Protein AF-A0A972D399-F1 (afdb_monomer_lite)

pLDDT: mean 90.53, std 11.41, range [50.94, 98.5]

Radius of gyration: 13.77 Å; chains: 1; bounding box: 33×28×39 Å

Secondary structure (DSSP, 8-state):
---GGGGHHHHHS-EETTSS--TTSSS-TTSHHHHHHHHHTT-EE--------

Foldseek 3Di:
DDDPVVCCCVVPFAEQEQAQADPPPPRDRVDPVSPVVCVVVVHHYDHDDDDDD

Structure (mmCIF, N/CA/C/O backbone):
data_AF-A0A972D399-F1
#
_entry.id   AF-A0A972D399-F1
#
loop_
_atom_site.group_PDB
_atom_site.id
_atom_site.type_symbol
_atom_site.label_atom_id
_atom_site.label_alt_id
_atom_site.label_comp_id
_atom_site.label_asym_id
_atom_site.label_entity_id
_atom_site.label_seq_id
_atom_site.pdbx_PDB_ins_code
_atom_site.Cartn_x
_atom_site.Cartn_y
_atom_site.Cartn_z
_atom_site.occupancy
_atom_site.B_iso_or_equiv
_atom_site.auth_seq_id
_atom_site.auth_comp_id
_atom_site.auth_asym_id
_atom_site.auth_atom_id
_atom_site.pdbx_PDB_model_num
ATOM 1 N N . MET A 1 1 ? 22.092 18.931 -16.335 1.00 50.94 1 MET A N 1
ATOM 2 C CA . MET A 1 1 ? 20.791 18.487 -16.876 1.00 50.94 1 MET A CA 1
ATOM 3 C C . MET A 1 1 ? 20.637 17.035 -16.476 1.00 50.94 1 MET A C 1
ATOM 5 O O . MET A 1 1 ? 21.544 16.264 -16.752 1.00 50.94 1 MET A O 1
ATOM 9 N N . SER A 1 2 ? 19.605 16.711 -15.702 1.00 63.38 2 SER A N 1
ATOM 10 C CA . SER A 1 2 ? 19.355 15.356 -15.201 1.00 63.38 2 SER A CA 1
ATOM 11 C C . SER A 1 2 ? 19.082 14.403 -16.363 1.00 63.38 2 SER A C 1
ATOM 13 O O . SER A 1 2 ? 18.289 14.731 -17.243 1.00 63.38 2 SER A O 1
ATOM 15 N N . ASP A 1 3 ? 19.755 13.255 -16.356 1.00 73.19 3 ASP A N 1
ATOM 16 C CA . ASP A 1 3 ? 19.555 12.169 -17.313 1.00 73.19 3 ASP A CA 1
ATOM 17 C C . ASP A 1 3 ? 18.071 11.741 -17.329 1.00 73.19 3 ASP A C 1
ATOM 19 O O . ASP A 1 3 ? 17.558 11.333 -16.283 1.00 73.19 3 ASP A O 1
ATOM 23 N N . PRO A 1 4 ? 17.360 11.838 -18.470 1.00 64.69 4 PRO A N 1
ATOM 24 C CA . PRO A 1 4 ? 15.972 11.395 -18.596 1.00 64.69 4 PRO A CA 1
ATOM 25 C C . PRO A 1 4 ? 15.761 9.922 -18.218 1.00 64.69 4 PRO A C 1
ATOM 27 O O . PRO A 1 4 ? 14.674 9.564 -17.765 1.00 64.69 4 PRO A O 1
ATOM 30 N N . ALA A 1 5 ? 16.793 9.077 -18.338 1.00 64.50 5 ALA A N 1
ATOM 31 C CA . ALA A 1 5 ? 16.730 7.683 -17.902 1.00 64.50 5 ALA A CA 1
ATOM 32 C C . ALA A 1 5 ? 16.474 7.550 -16.389 1.00 64.50 5 ALA A C 1
ATOM 34 O O . ALA A 1 5 ? 15.891 6.565 -15.941 1.00 64.50 5 ALA A O 1
ATOM 35 N N . ASN A 1 6 ? 16.826 8.568 -15.599 1.00 73.56 6 ASN A N 1
ATOM 36 C CA . ASN A 1 6 ? 16.685 8.573 -14.143 1.00 73.56 6 ASN A CA 1
ATOM 37 C C . ASN A 1 6 ? 15.218 8.668 -13.664 1.00 73.56 6 ASN A C 1
ATOM 39 O O . ASN A 1 6 ? 14.924 8.430 -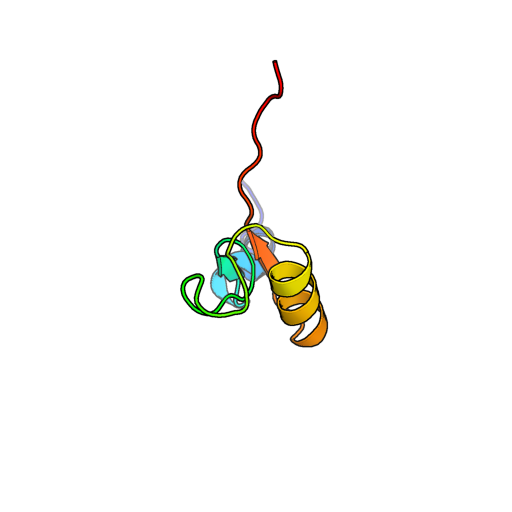12.497 1.00 73.56 6 ASN A O 1
ATOM 43 N N . LEU A 1 7 ? 14.273 8.990 -14.556 1.00 79.56 7 LEU A N 1
ATOM 44 C CA . LEU A 1 7 ? 12.837 9.046 -14.241 1.00 79.56 7 LEU A CA 1
ATOM 45 C C . LEU A 1 7 ? 12.031 7.907 -14.875 1.00 79.56 7 LEU A C 1
ATOM 47 O O . LEU A 1 7 ? 10.813 7.855 -14.713 1.00 79.56 7 LEU A O 1
ATOM 51 N N . ALA A 1 8 ? 12.685 6.975 -15.576 1.00 79.62 8 ALA A N 1
ATOM 52 C CA . ALA A 1 8 ? 12.002 5.879 -16.260 1.00 79.62 8 ALA A CA 1
ATOM 53 C C . ALA A 1 8 ? 11.170 5.007 -15.301 1.00 79.62 8 ALA A C 1
ATOM 55 O O . ALA A 1 8 ? 10.120 4.504 -15.696 1.00 79.62 8 ALA A O 1
ATOM 56 N N . TRP A 1 9 ? 11.597 4.879 -14.039 1.00 76.69 9 TRP A N 1
ATOM 57 C CA . TRP A 1 9 ? 10.865 4.157 -12.994 1.00 76.69 9 TRP A CA 1
ATOM 58 C C . TRP A 1 9 ? 9.519 4.809 -12.643 1.00 76.69 9 TRP A C 1
ATOM 60 O O . TRP A 1 9 ? 8.588 4.106 -12.273 1.00 76.69 9 TRP A O 1
ATOM 70 N N . LEU A 1 10 ? 9.398 6.133 -12.784 1.00 74.69 10 LEU A N 1
ATOM 71 C CA . LEU A 1 10 ? 8.178 6.873 -12.452 1.00 74.69 10 LEU A CA 1
ATOM 72 C C . LEU A 1 10 ? 7.117 6.739 -13.553 1.00 74.69 10 LEU A C 1
ATOM 74 O O . LEU A 1 10 ? 5.925 6.796 -13.278 1.00 74.69 10 LEU A O 1
ATOM 78 N N . GLN A 1 11 ? 7.546 6.582 -14.807 1.00 77.56 11 GLN A N 1
ATOM 79 C CA . GLN A 1 11 ? 6.641 6.519 -15.960 1.00 77.56 11 GLN A CA 1
ATOM 80 C C . GLN A 1 11 ? 6.198 5.096 -16.306 1.00 77.56 11 GLN A C 1
ATOM 82 O O . GLN A 1 11 ? 5.155 4.926 -16.932 1.00 77.56 11 GLN A O 1
ATOM 87 N N . ASN A 1 12 ? 6.986 4.085 -15.929 1.00 80.25 12 ASN A N 1
ATOM 88 C CA . ASN A 1 12 ? 6.798 2.715 -16.413 1.00 80.25 12 ASN A CA 1
ATOM 89 C C . ASN A 1 12 ? 6.520 1.687 -15.307 1.00 80.25 12 ASN A C 1
ATOM 91 O O . ASN A 1 12 ? 6.324 0.515 -15.623 1.00 80.25 12 ASN A O 1
ATOM 95 N N . THR A 1 13 ? 6.486 2.098 -14.036 1.00 80.31 13 THR A N 1
ATOM 96 C CA . THR A 1 13 ? 6.231 1.197 -12.904 1.00 80.31 13 THR A CA 1
ATOM 97 C C . THR A 1 13 ? 4.973 1.624 -12.159 1.00 80.31 13 THR A C 1
ATOM 99 O O . THR A 1 13 ? 4.761 2.808 -11.906 1.00 80.31 13 THR A O 1
ATOM 102 N N . LEU A 1 14 ? 4.133 0.654 -11.790 1.00 89.69 14 LEU A N 1
ATOM 103 C CA . LEU A 1 14 ? 2.978 0.905 -10.931 1.00 89.69 14 LEU A CA 1
ATOM 104 C C . LEU A 1 14 ? 3.442 1.278 -9.518 1.00 89.69 14 LEU A C 1
ATOM 106 O O . LEU A 1 14 ? 4.310 0.619 -8.939 1.00 89.69 14 LEU A O 1
ATOM 110 N N . ILE A 1 15 ? 2.826 2.324 -8.9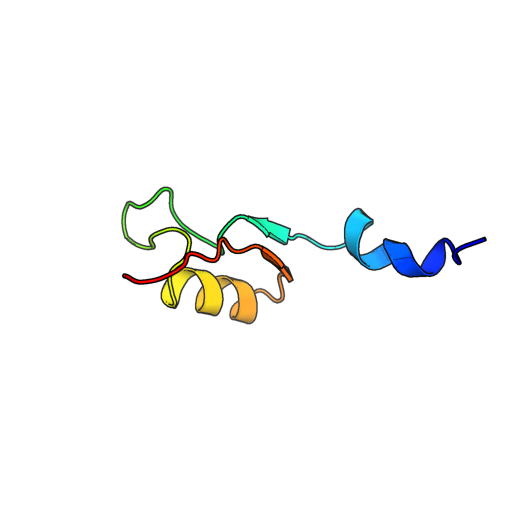70 1.00 94.50 15 ILE A N 1
ATOM 111 C CA . ILE A 1 15 ? 3.051 2.789 -7.602 1.00 94.50 15 ILE A CA 1
ATOM 112 C C . ILE A 1 15 ? 1.772 2.5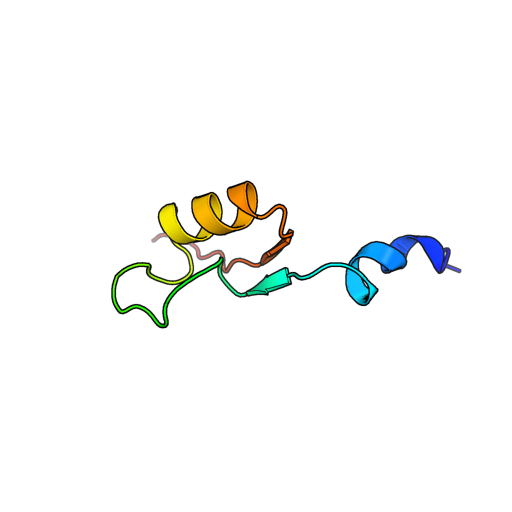31 -6.809 1.00 94.50 15 ILE A C 1
ATOM 114 O O . ILE A 1 15 ? 0.710 3.058 -7.143 1.00 94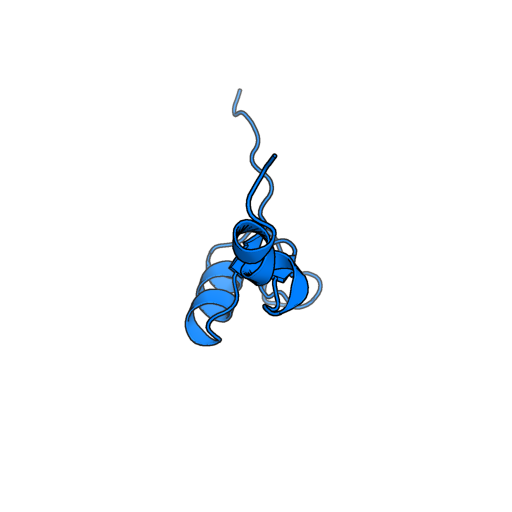.50 15 ILE A O 1
ATOM 118 N N . ALA A 1 16 ? 1.875 1.702 -5.776 1.00 96.31 16 ALA A N 1
ATOM 119 C CA . ALA A 1 16 ? 0.809 1.446 -4.825 1.00 96.31 16 ALA A CA 1
ATOM 120 C C . ALA A 1 16 ? 0.703 2.644 -3.869 1.00 96.31 16 ALA A C 1
ATOM 122 O O . ALA A 1 16 ? 1.540 2.823 -2.982 1.00 96.31 16 ALA A O 1
ATOM 123 N N . HIS A 1 17 ? -0.297 3.491 -4.111 1.00 96.75 17 HIS A N 1
ATOM 124 C CA . HIS A 1 17 ? -0.582 4.681 -3.314 1.00 96.75 17 HIS A CA 1
ATOM 125 C C . HIS A 1 17 ? -1.035 4.271 -1.911 1.00 96.75 17 HIS A C 1
ATOM 127 O O . HIS A 1 17 ? -2.065 3.615 -1.778 1.00 96.75 17 HIS A O 1
ATOM 133 N N . ARG A 1 18 ? -0.262 4.642 -0.885 1.00 98.00 18 ARG A N 1
ATOM 134 C CA . ARG A 1 18 ? -0.451 4.238 0.519 1.00 98.00 18 ARG A CA 1
ATOM 135 C C . ARG A 1 18 ? -0.447 2.721 0.736 1.00 98.00 18 ARG A C 1
ATOM 137 O O . ARG A 1 18 ? -1.128 2.206 1.625 1.00 98.00 18 ARG A O 1
ATOM 144 N N . GLY A 1 19 ? 0.336 1.999 -0.064 1.00 98.19 19 GLY A N 1
ATOM 145 C CA . GLY A 1 19 ? 0.317 0.535 -0.132 1.00 98.19 19 GLY A CA 1
ATOM 146 C C . GLY A 1 19 ? -0.818 -0.009 -1.007 1.00 98.19 19 GLY A C 1
ATOM 147 O O . GLY A 1 19 ? -1.605 0.735 -1.581 1.00 98.19 19 GLY A O 1
ATOM 148 N N . LEU A 1 20 ? -0.889 -1.328 -1.176 1.00 97.88 20 LEU A N 1
ATOM 149 C CA . LEU A 1 20 ? -1.956 -1.967 -1.941 1.00 97.88 20 LEU A CA 1
ATOM 150 C C . LEU A 1 20 ? -3.106 -2.349 -1.008 1.00 97.88 20 LEU A C 1
ATOM 152 O O . LEU A 1 20 ? -3.034 -3.356 -0.316 1.00 97.88 20 LEU A O 1
ATOM 156 N N . HIS A 1 21 ? -4.154 -1.531 -0.983 1.00 97.50 21 HIS A N 1
ATOM 157 C CA . HIS A 1 21 ? -5.227 -1.614 0.010 1.00 97.50 21 HIS A CA 1
ATOM 158 C C . HIS A 1 21 ? -6.620 -1.754 -0.635 1.00 97.50 21 HIS A C 1
ATOM 160 O O . HIS A 1 21 ? -6.770 -1.625 -1.852 1.00 97.50 21 HIS A O 1
ATOM 166 N N . ASP A 1 22 ? -7.654 -2.030 0.170 1.00 96.56 22 ASP A N 1
ATOM 167 C CA . ASP A 1 22 ? -9.027 -2.300 -0.303 1.00 96.56 22 ASP A CA 1
ATOM 168 C C . ASP A 1 22 ? -10.055 -1.243 0.144 1.00 96.56 22 ASP A C 1
ATOM 170 O O . ASP A 1 22 ? -11.195 -1.559 0.495 1.00 96.56 22 ASP A O 1
ATOM 174 N N . ASP A 1 23 ? -9.649 0.031 0.108 1.00 93.44 23 ASP A N 1
ATOM 175 C CA . ASP A 1 23 ? -10.394 1.174 0.665 1.00 93.44 23 ASP A CA 1
ATOM 176 C C . ASP A 1 23 ? -10.757 0.995 2.150 1.00 93.44 23 ASP A C 1
ATOM 178 O O . ASP A 1 23 ? -11.850 1.359 2.590 1.00 93.44 23 ASP A O 1
ATOM 182 N N . ASN A 1 24 ? -9.832 0.433 2.935 1.00 91.62 24 ASN A N 1
ATOM 183 C CA . ASN A 1 24 ? -9.990 0.212 4.374 1.00 91.62 24 ASN A CA 1
ATOM 184 C C . ASN A 1 24 ? -11.146 -0.743 4.741 1.00 91.62 24 ASN A C 1
ATOM 186 O O . ASN A 1 24 ? -11.731 -0.611 5.818 1.00 91.62 24 ASN A O 1
ATOM 190 N N . LYS A 1 25 ? -11.481 -1.714 3.879 1.00 94.62 25 LYS A N 1
ATOM 191 C CA . LYS A 1 25 ? -12.477 -2.753 4.198 1.00 94.62 25 LYS A CA 1
ATOM 192 C C . LYS A 1 25 ? -11.860 -3.859 5.052 1.00 94.62 25 LYS A C 1
ATOM 194 O O . LYS A 1 25 ? -12.395 -4.167 6.113 1.00 94.62 25 LYS A O 1
ATOM 199 N N . ASN A 1 26 ? -10.747 -4.435 4.604 1.00 96.19 26 ASN A N 1
ATOM 200 C CA . ASN A 1 26 ? -9.999 -5.488 5.303 1.00 96.19 26 ASN A CA 1
ATOM 201 C C . ASN A 1 26 ? -8.496 -5.201 5.352 1.00 96.19 26 ASN A C 1
ATOM 203 O O . ASN A 1 26 ? -7.837 -5.586 6.314 1.00 96.19 26 ASN A O 1
ATOM 207 N N . VAL A 1 27 ? -7.966 -4.527 4.331 1.00 97.56 27 VAL A N 1
ATOM 208 C CA . VAL A 1 27 ? -6.567 -4.122 4.211 1.00 97.56 27 VAL A CA 1
ATOM 209 C C . VAL A 1 27 ? -6.535 -2.596 4.257 1.00 97.56 27 VAL A C 1
ATOM 211 O O . VAL A 1 27 ? -6.878 -1.952 3.262 1.00 97.56 27 VAL A O 1
ATOM 214 N N . PRO A 1 28 ? -6.189 -1.990 5.408 1.00 98.00 28 PRO A N 1
ATOM 215 C CA . PRO A 1 28 ? -6.131 -0.541 5.528 1.00 98.00 28 PRO A CA 1
ATOM 216 C C . PRO A 1 28 ? -4.986 0.075 4.722 1.00 98.00 28 PRO A C 1
ATOM 218 O O . PRO A 1 28 ? -3.924 -0.529 4.586 1.00 98.00 28 PRO A O 1
ATOM 221 N N . GLU A 1 29 ? -5.163 1.299 4.240 1.00 98.25 29 GLU A N 1
ATOM 222 C CA . GLU A 1 29 ? -4.069 2.103 3.688 1.00 98.25 29 GLU A CA 1
ATOM 223 C C . GLU A 1 29 ? -3.006 2.406 4.759 1.00 98.25 29 GLU A C 1
ATOM 225 O O . GLU A 1 29 ? -3.291 2.383 5.960 1.00 98.25 29 GLU A O 1
ATOM 230 N N . ASN A 1 30 ? -1.774 2.703 4.335 1.00 98.25 30 ASN A N 1
ATOM 231 C CA . ASN A 1 30 ? -0.639 2.998 5.220 1.00 98.25 30 ASN A CA 1
ATOM 232 C C . ASN A 1 30 ? -0.427 1.935 6.322 1.00 98.25 30 ASN A C 1
ATOM 234 O O . ASN A 1 30 ? -0.101 2.253 7.468 1.00 98.25 30 ASN A O 1
ATOM 238 N N . SER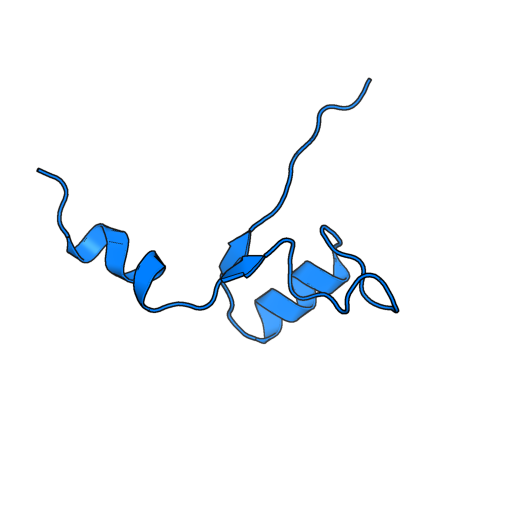 A 1 31 ? -0.628 0.658 5.987 1.00 98.25 31 SER A N 1
ATOM 239 C CA . SER A 1 31 ? -0.538 -0.462 6.926 1.00 98.25 31 SER A CA 1
ATOM 240 C C . SER A 1 31 ? 0.444 -1.531 6.451 1.00 98.25 31 SER A C 1
ATOM 242 O O . SER A 1 31 ? 0.712 -1.656 5.257 1.00 98.25 31 SER A O 1
ATOM 244 N N . LEU A 1 32 ? 0.963 -2.335 7.388 1.00 98.44 32 LEU A N 1
ATOM 245 C CA . LEU A 1 32 ? 1.878 -3.433 7.058 1.00 98.44 32 LEU A CA 1
ATOM 246 C C . LEU A 1 32 ? 1.279 -4.418 6.035 1.00 98.44 32 LEU A C 1
ATOM 248 O O . LEU A 1 32 ? 1.966 -4.673 5.050 1.00 98.44 32 LEU A O 1
ATOM 252 N N . PRO A 1 33 ? 0.016 -4.883 6.162 1.00 98.31 33 PRO A N 1
ATOM 253 C CA . PRO A 1 33 ? -0.581 -5.757 5.149 1.00 98.31 33 PRO A CA 1
ATOM 254 C C . PRO A 1 33 ? -0.642 -5.128 3.750 1.00 98.31 33 PRO A C 1
ATOM 256 O O . PRO A 1 33 ? -0.343 -5.791 2.764 1.00 98.31 33 PRO A O 1
ATOM 259 N N . ALA A 1 34 ? -0.952 -3.829 3.644 1.00 98.50 34 ALA A N 1
ATOM 260 C CA . ALA A 1 34 ? -0.964 -3.144 2.348 1.00 98.50 34 ALA A CA 1
ATOM 261 C C . ALA A 1 34 ? 0.437 -3.060 1.717 1.00 98.50 34 ALA A C 1
ATOM 263 O O . ALA A 1 34 ? 0.586 -3.086 0.493 1.00 98.50 34 ALA A O 1
ATOM 264 N N . PHE A 1 35 ? 1.478 -2.941 2.542 1.00 98.50 35 PHE A N 1
ATOM 265 C CA . PHE A 1 35 ? 2.862 -2.933 2.077 1.00 98.50 35 PHE A CA 1
ATOM 266 C C . PHE A 1 35 ? 3.340 -4.331 1.680 1.00 98.50 35 PHE A C 1
ATOM 268 O O . PHE A 1 35 ? 3.999 -4.468 0.652 1.00 98.50 35 PHE A O 1
ATOM 275 N N . GLU A 1 36 ? 2.977 -5.362 2.443 1.00 98.44 36 GLU A N 1
ATOM 276 C CA . GLU A 1 36 ? 3.260 -6.765 2.119 1.00 98.44 36 GLU A CA 1
ATOM 277 C C . GLU A 1 36 ? 2.653 -7.146 0.761 1.00 98.44 36 GLU A C 1
ATOM 279 O O . GLU A 1 36 ? 3.381 -7.581 -0.132 1.00 98.44 36 GLU A O 1
ATOM 284 N N . ASP A 1 37 ? 1.372 -6.844 0.542 1.00 97.38 37 ASP A N 1
ATOM 285 C CA . ASP A 1 37 ? 0.676 -7.102 -0.725 1.00 97.38 37 ASP A CA 1
ATOM 286 C C . ASP A 1 37 ? 1.321 -6.377 -1.925 1.00 97.38 37 ASP A C 1
ATOM 288 O O . ASP A 1 37 ? 1.352 -6.895 -3.049 1.00 97.38 37 ASP A O 1
ATOM 292 N N . ALA A 1 38 ? 1.834 -5.160 -1.712 1.00 97.44 38 ALA A N 1
ATOM 293 C CA . ALA A 1 38 ? 2.548 -4.407 -2.740 1.00 97.44 38 ALA A CA 1
ATOM 294 C C . ALA A 1 38 ? 3.924 -5.023 -3.053 1.00 97.44 38 ALA A C 1
ATOM 296 O O . ALA A 1 38 ? 4.294 -5.110 -4.228 1.00 97.44 38 ALA A O 1
ATOM 297 N N . ILE A 1 39 ? 4.651 -5.495 -2.032 1.00 97.31 39 ILE A N 1
ATOM 298 C CA . ILE A 1 39 ? 5.933 -6.201 -2.188 1.00 97.31 39 ILE A CA 1
ATOM 299 C C . ILE A 1 39 ? 5.732 -7.501 -2.967 1.00 97.31 39 ILE A C 1
ATOM 301 O O . ILE A 1 39 ? 6.466 -7.750 -3.924 1.00 97.31 39 ILE A O 1
ATOM 305 N N . GLU A 1 40 ? 4.725 -8.302 -2.613 1.00 97.44 40 GLU A N 1
ATOM 306 C CA . GLU A 1 40 ? 4.432 -9.573 -3.288 1.00 97.44 40 GLU A CA 1
ATOM 307 C C . GLU A 1 40 ? 4.146 -9.392 -4.784 1.00 97.44 40 GLU A C 1
ATOM 309 O O . GLU A 1 40 ? 4.529 -10.230 -5.603 1.00 97.44 40 GLU A O 1
ATOM 314 N N . LYS A 1 41 ? 3.512 -8.276 -5.16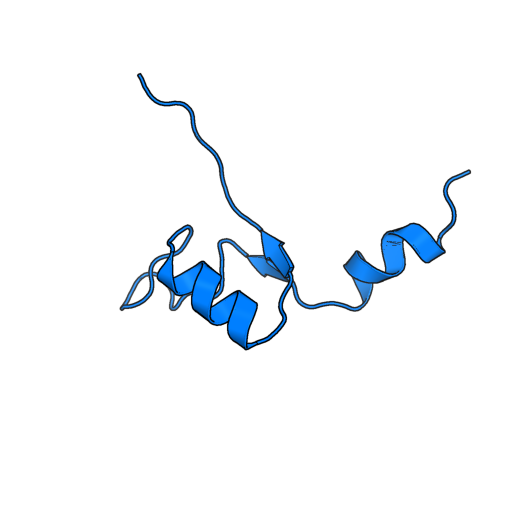2 1.00 95.00 41 LYS A N 1
ATOM 315 C CA . LYS A 1 41 ? 3.213 -7.943 -6.564 1.00 95.00 41 LYS A CA 1
ATOM 316 C C . LYS A 1 41 ? 4.322 -7.159 -7.268 1.00 95.00 41 LYS A C 1
ATOM 318 O O . LYS A 1 41 ? 4.204 -6.894 -8.464 1.00 95.00 41 LYS A O 1
ATOM 323 N N . GLY A 1 42 ? 5.402 -6.815 -6.565 1.00 93.31 42 GLY A N 1
ATOM 324 C CA . GLY A 1 42 ? 6.541 -6.086 -7.123 1.00 93.31 42 GLY A CA 1
ATOM 325 C C . GLY A 1 42 ? 6.244 -4.619 -7.444 1.00 93.31 42 GLY A C 1
ATOM 326 O O . GLY A 1 42 ? 6.823 -4.069 -8.381 1.00 93.31 42 GLY A O 1
ATOM 327 N N . TYR A 1 43 ? 5.330 -3.988 -6.706 1.00 94.12 43 TYR A N 1
ATOM 328 C CA . TYR A 1 43 ? 4.994 -2.576 -6.879 1.00 94.12 43 TYR A CA 1
ATOM 329 C C . TYR A 1 43 ? 5.880 -1.674 -6.020 1.00 94.12 43 TYR A C 1
ATOM 331 O O . TYR A 1 43 ? 6.300 -2.037 -4.921 1.00 94.12 43 TYR A O 1
ATOM 339 N N . ILE A 1 44 ? 6.135 -0.460 -6.512 1.00 95.00 44 ILE A N 1
ATOM 340 C CA . ILE A 1 44 ? 6.723 0.602 -5.689 1.00 95.00 44 ILE A CA 1
ATOM 341 C C . ILE A 1 44 ? 5.663 1.057 -4.683 1.00 95.00 44 ILE A C 1
ATOM 343 O O . ILE A 1 44 ? 4.485 1.122 -5.024 1.00 95.00 44 ILE A O 1
ATOM 347 N N . ILE A 1 45 ? 6.073 1.386 -3.459 1.00 96.62 45 ILE A N 1
ATOM 348 C CA . ILE A 1 45 ? 5.166 1.821 -2.393 1.00 96.62 45 ILE A CA 1
ATOM 349 C C . ILE A 1 45 ? 5.332 3.321 -2.167 1.00 96.62 45 ILE A C 1
ATOM 351 O O . ILE A 1 45 ? 6.446 3.808 -1.975 1.00 96.62 45 ILE A O 1
ATOM 355 N N . GLU A 1 46 ? 4.213 4.036 -2.163 1.00 97.12 46 GLU A N 1
ATOM 356 C CA . GLU A 1 46 ? 4.102 5.378 -1.597 1.00 97.12 46 GLU A CA 1
ATOM 357 C C . GLU A 1 46 ? 3.464 5.276 -0.198 1.00 97.12 46 GLU A C 1
ATOM 359 O O . GLU A 1 46 ? 2.674 4.362 0.052 1.00 97.12 46 GLU A O 1
ATOM 364 N N . LEU A 1 47 ? 3.877 6.137 0.741 1.00 98.12 47 LEU A N 1
ATOM 365 C CA . LEU A 1 47 ? 3.397 6.119 2.126 1.00 98.12 47 LEU A CA 1
ATOM 366 C C . LEU A 1 47 ? 3.472 7.504 2.785 1.00 98.12 47 LEU A C 1
ATOM 368 O O . LEU A 1 47 ? 4.385 8.288 2.508 1.00 98.12 47 LEU A O 1
ATOM 372 N N . ASP A 1 48 ? 2.571 7.752 3.736 1.00 98.00 48 ASP A N 1
ATOM 373 C CA . ASP A 1 48 ? 2.578 8.950 4.575 1.00 98.00 48 ASP A CA 1
ATOM 374 C C . ASP A 1 48 ? 3.336 8.701 5.889 1.00 98.00 48 ASP A C 1
ATOM 376 O O . ASP A 1 48 ? 3.085 7.732 6.607 1.00 98.00 48 ASP A O 1
ATOM 380 N N . VAL A 1 49 ? 4.231 9.619 6.261 1.00 97.31 49 VAL A N 1
ATOM 381 C CA . VAL A 1 49 ? 4.897 9.623 7.575 1.00 97.31 49 VAL A CA 1
ATOM 382 C C . VAL A 1 49 ? 4.363 10.753 8.451 1.00 97.31 49 VAL A C 1
ATOM 384 O O . VAL A 1 49 ? 4.085 11.850 7.969 1.00 97.31 49 VAL A O 1
ATOM 387 N N . ALA A 1 50 ? 4.255 10.509 9.758 1.00 96.25 50 ALA A N 1
ATOM 388 C CA . ALA A 1 50 ? 3.800 11.500 10.731 1.00 96.25 50 ALA A CA 1
ATOM 389 C C . ALA A 1 50 ? 4.626 11.449 12.024 1.00 96.25 50 ALA A C 1
ATOM 391 O O . ALA A 1 50 ? 5.145 10.402 12.410 1.00 96.25 50 ALA A O 1
ATOM 392 N N . MET A 1 51 ? 4.735 12.592 12.704 1.00 97.81 51 MET A N 1
ATOM 393 C CA . MET A 1 51 ? 5.419 12.706 13.994 1.00 97.81 51 MET A CA 1
ATOM 394 C C . MET A 1 51 ? 4.530 12.211 15.140 1.00 97.81 51 MET A C 1
ATOM 396 O O . MET A 1 51 ? 3.324 12.468 15.157 1.00 97.81 51 MET A O 1
ATOM 400 N N . THR A 1 52 ? 5.134 11.561 16.135 1.00 95.25 52 THR A N 1
ATOM 401 C CA . THR A 1 52 ? 4.480 11.284 17.423 1.00 95.25 52 THR A CA 1
ATOM 402 C C . THR A 1 52 ? 4.520 12.520 18.332 1.00 95.25 52 THR A C 1
ATOM 404 O O . THR A 1 52 ? 5.223 13.486 18.035 1.00 95.25 52 THR A O 1
ATOM 407 N N . LYS A 1 53 ? 3.752 12.499 19.430 1.00 91.75 53 LYS A N 1
ATOM 408 C CA . LYS A 1 53 ? 3.822 13.534 20.477 1.00 91.75 53 LYS A CA 1
ATOM 409 C C . LYS A 1 53 ? 5.181 13.569 21.168 1.00 91.75 53 LYS A C 1
ATOM 411 O O . LYS A 1 53 ? 5.813 12.490 21.246 1.00 91.75 53 LYS A O 1
#

Sequence (53 aa):
MSDPANLAWLQNTLIAHRGLHDDNKNVPENSLPAFEDAIEKGYIIELDVAMTK